Protein AF-A0A350T0L8-F1 (afdb_monomer)

Structure (mmCIF, N/CA/C/O backbone):
data_AF-A0A350T0L8-F1
#
_entry.id   AF-A0A350T0L8-F1
#
loop_
_atom_site.group_PDB
_atom_s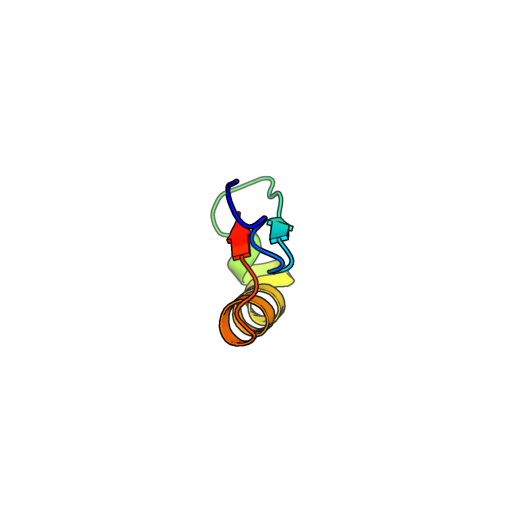ite.id
_atom_site.type_symbol
_atom_site.label_atom_id
_atom_site.label_alt_id
_atom_site.label_comp_id
_atom_site.label_asym_id
_atom_site.label_entity_id
_atom_site.label_seq_id
_atom_site.pdbx_PDB_ins_code
_atom_site.Cartn_x
_atom_site.Cartn_y
_atom_site.Cartn_z
_atom_site.occupancy
_atom_site.B_iso_or_equiv
_atom_site.auth_seq_id
_atom_site.auth_comp_id
_atom_site.auth_asym_id
_atom_site.auth_atom_id
_atom_site.pdbx_PDB_model_num
ATOM 1 N N . MET A 1 1 ? -27.386 4.411 14.690 1.00 45.53 1 MET A N 1
ATOM 2 C CA . MET A 1 1 ? -26.146 5.166 14.953 1.00 45.53 1 MET A CA 1
ATOM 3 C C . MET A 1 1 ? -25.049 4.400 14.242 1.00 45.53 1 MET A C 1
ATOM 5 O O . MET A 1 1 ? -24.730 3.306 14.679 1.00 45.53 1 MET A O 1
ATOM 9 N N . THR A 1 2 ? -24.660 4.841 13.046 1.00 56.69 2 THR A N 1
ATOM 10 C CA . THR A 1 2 ? -23.709 4.109 12.198 1.00 56.69 2 THR A CA 1
ATOM 11 C C . THR A 1 2 ? -22.354 4.095 12.886 1.00 56.69 2 THR A C 1
ATOM 13 O O . THR A 1 2 ? -21.807 5.156 13.175 1.00 56.69 2 THR A O 1
ATOM 16 N N . GLU A 1 3 ? -21.862 2.902 13.192 1.00 64.81 3 GLU A N 1
ATOM 17 C CA . GLU A 1 3 ? -20.520 2.682 13.712 1.00 64.81 3 GLU A CA 1
ATOM 18 C C . GLU A 1 3 ? -19.514 3.254 12.708 1.00 64.81 3 GLU A C 1
ATOM 20 O O . GLU A 1 3 ? -19.527 2.902 11.527 1.00 64.81 3 GLU A O 1
ATOM 25 N N . THR A 1 4 ? -18.710 4.220 13.145 1.00 70.25 4 THR A N 1
ATOM 26 C CA . THR A 1 4 ? -17.660 4.796 12.312 1.00 70.25 4 THR A CA 1
ATOM 27 C C . THR A 1 4 ? -16.603 3.719 12.118 1.00 70.25 4 THR A C 1
ATOM 29 O O . THR A 1 4 ? -15.962 3.319 13.087 1.00 70.25 4 THR A O 1
ATOM 32 N N . ASP A 1 5 ? -16.448 3.233 10.885 1.00 75.94 5 ASP A N 1
ATOM 33 C CA . ASP A 1 5 ? -15.393 2.289 10.517 1.00 75.94 5 ASP A CA 1
ATOM 34 C C . ASP A 1 5 ? -14.038 2.848 10.977 1.00 75.94 5 ASP A C 1
ATOM 36 O O . ASP A 1 5 ? -13.551 3.849 10.450 1.00 75.94 5 ASP A O 1
ATOM 40 N N . SER A 1 6 ? -13.468 2.240 12.018 1.00 84.69 6 SER A N 1
ATOM 41 C CA . SER A 1 6 ? -12.237 2.694 12.674 1.00 84.69 6 SER A CA 1
ATOM 42 C C . SER A 1 6 ? -10.980 2.297 11.901 1.00 84.69 6 SER A C 1
ATOM 44 O O . SER A 1 6 ? -9.863 2.590 12.335 1.00 84.69 6 SER A O 1
ATOM 46 N N . ARG A 1 7 ? -11.142 1.642 10.744 1.00 91.81 7 ARG A N 1
ATOM 47 C CA . ARG A 1 7 ? -10.030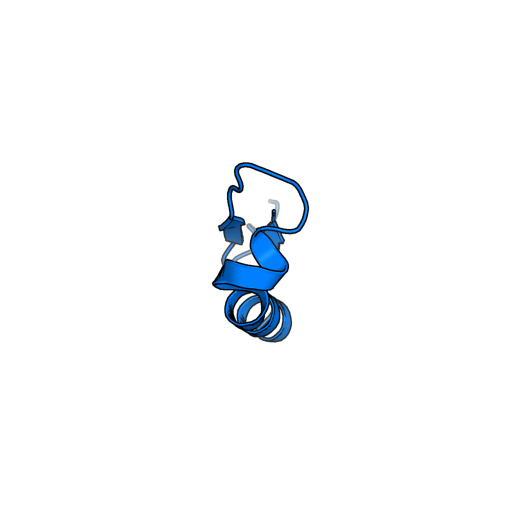 1.246 9.885 1.00 91.81 7 ARG A CA 1
ATOM 48 C C . ARG A 1 7 ? -9.319 2.483 9.325 1.00 91.81 7 ARG A C 1
ATOM 50 O O . ARG A 1 7 ? -9.949 3.311 8.660 1.00 91.81 7 ARG A O 1
ATOM 57 N N . PRO A 1 8 ? -7.993 2.599 9.522 1.00 95.75 8 PRO A N 1
ATOM 58 C CA . PRO A 1 8 ? -7.213 3.662 8.906 1.00 95.75 8 PRO A CA 1
ATOM 59 C C . PRO A 1 8 ? -7.385 3.663 7.384 1.00 95.75 8 PRO A C 1
ATOM 61 O O . PRO A 1 8 ? -7.397 2.605 6.748 1.00 95.75 8 PRO A O 1
ATOM 64 N N . THR A 1 9 ? -7.503 4.856 6.802 1.00 97.00 9 THR A N 1
ATOM 65 C CA . THR A 1 9 ? -7.580 5.045 5.349 1.00 97.00 9 THR A CA 1
ATOM 66 C C . THR A 1 9 ? -6.313 5.727 4.845 1.00 97.00 9 THR A C 1
ATOM 68 O O . THR A 1 9 ? -5.897 6.743 5.399 1.00 97.00 9 THR A O 1
ATOM 71 N N . LEU A 1 10 ? -5.718 5.172 3.790 1.00 97.19 10 LEU A N 1
ATOM 72 C CA . LEU A 1 10 ? -4.547 5.706 3.106 1.00 97.19 10 LEU A CA 1
ATOM 73 C C . LEU A 1 10 ? -4.935 6.085 1.671 1.00 97.19 10 LEU A C 1
ATOM 75 O O . LEU A 1 10 ? -5.333 5.216 0.898 1.00 97.19 10 LEU A O 1
ATOM 79 N N . LEU A 1 11 ? -4.822 7.372 1.337 1.00 97.62 11 LEU A N 1
ATOM 80 C CA . LEU A 1 11 ? -4.969 7.889 -0.023 1.00 97.62 11 LEU A CA 1
ATOM 81 C C . LEU A 1 11 ? -3.575 8.141 -0.593 1.00 97.62 11 LEU A C 1
ATOM 83 O O . LEU A 1 11 ? -2.825 8.952 -0.046 1.00 97.62 11 LEU A O 1
ATOM 87 N N . ALA A 1 12 ? -3.239 7.449 -1.670 1.00 97.25 12 ALA A N 1
ATOM 88 C CA . ALA A 1 12 ? -2.059 7.730 -2.464 1.00 97.25 12 ALA A CA 1
ATOM 89 C C . ALA A 1 12 ? -2.487 8.494 -3.722 1.00 97.25 12 ALA A C 1
ATOM 91 O O . ALA A 1 12 ? -3.580 8.271 -4.217 1.00 97.25 12 ALA A O 1
ATOM 92 N N . ILE A 1 13 ? -1.674 9.447 -4.175 1.00 97.31 13 ILE A N 1
ATOM 93 C CA . ILE A 1 13 ? -1.974 10.289 -5.338 1.00 97.31 13 ILE A CA 1
ATOM 94 C C . ILE A 1 13 ? -0.778 10.208 -6.271 1.00 97.31 13 ILE A C 1
ATOM 96 O O . ILE A 1 13 ? 0.357 10.433 -5.842 1.00 97.31 13 ILE A O 1
ATOM 100 N N . PHE A 1 14 ? -1.050 9.918 -7.537 1.00 96.94 14 PHE A N 1
ATOM 101 C CA . PHE A 1 14 ? -0.036 9.691 -8.558 1.00 96.94 14 PHE A CA 1
ATOM 102 C C . PHE A 1 14 ? -0.224 10.623 -9.752 1.00 96.94 14 PHE A C 1
ATOM 104 O O . PHE A 1 14 ? -1.323 11.124 -9.995 1.00 96.94 14 PHE A O 1
ATOM 111 N N . ALA A 1 15 ? 0.868 10.890 -10.472 1.00 97.19 15 ALA A N 1
ATOM 112 C CA . ALA A 1 15 ? 0.840 11.753 -11.649 1.00 97.19 15 ALA A CA 1
ATOM 113 C C . ALA A 1 15 ? 0.326 10.997 -12.882 1.00 97.19 15 ALA A C 1
ATOM 115 O O . ALA A 1 15 ? -0.452 11.550 -13.662 1.00 97.19 15 ALA A O 1
ATOM 116 N N . HIS A 1 16 ? 0.734 9.738 -13.036 1.00 97.38 16 HIS A N 1
ATOM 117 C CA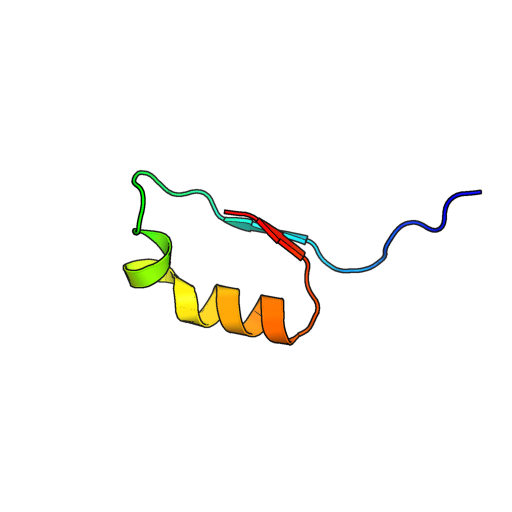 . HIS A 1 16 ? 0.330 8.867 -14.135 1.00 97.38 16 HIS A CA 1
ATOM 118 C C . HIS A 1 16 ? -0.188 7.520 -13.606 1.00 97.38 16 HIS A C 1
ATOM 120 O O . HIS A 1 16 ? 0.110 7.155 -12.465 1.00 97.38 16 HIS A O 1
ATOM 126 N N . PRO A 1 17 ? -0.941 6.757 -14.423 1.00 96.00 17 PRO A N 1
ATOM 127 C CA . PRO A 1 17 ? -1.196 5.346 -14.144 1.00 96.00 17 PRO A CA 1
ATOM 128 C C . PRO A 1 17 ? 0.121 4.568 -13.994 1.00 96.00 17 PRO A C 1
ATOM 130 O O . PRO A 1 17 ? 1.083 4.863 -14.701 1.00 96.00 17 PRO A O 1
ATOM 133 N N . ASP A 1 18 ? 0.143 3.578 -13.102 1.00 93.31 18 ASP A N 1
ATOM 134 C CA . ASP A 1 18 ? 1.254 2.654 -12.818 1.00 93.31 18 ASP A CA 1
ATOM 135 C C . ASP A 1 18 ? 2.413 3.216 -11.968 1.00 93.31 18 ASP A C 1
ATOM 137 O O . ASP A 1 18 ? 3.254 2.443 -11.491 1.00 93.31 18 ASP A O 1
ATOM 141 N N . ASP A 1 19 ? 2.462 4.528 -11.699 1.00 96.94 19 ASP A N 1
ATOM 142 C CA . ASP A 1 19 ? 3.463 5.135 -10.803 1.00 96.94 19 ASP A CA 1
ATOM 143 C C . ASP A 1 19 ? 3.427 4.497 -9.398 1.00 96.94 19 ASP A C 1
ATOM 145 O O . ASP A 1 19 ? 4.458 4.409 -8.714 1.00 96.94 19 ASP A O 1
ATOM 149 N N . GLU A 1 20 ? 2.264 4.000 -8.960 1.00 96.50 20 GLU A N 1
ATOM 150 C CA . GLU A 1 20 ? 2.127 3.311 -7.683 1.00 96.50 20 GLU A CA 1
ATOM 151 C C . GLU A 1 20 ? 2.965 2.039 -7.638 1.00 96.50 20 GLU A C 1
ATOM 153 O O . GLU A 1 20 ? 3.588 1.762 -6.614 1.00 96.50 20 GLU A O 1
ATOM 158 N N . ALA A 1 21 ? 3.040 1.289 -8.738 1.00 93.62 21 ALA A N 1
ATOM 159 C CA . ALA A 1 21 ? 3.742 0.014 -8.786 1.00 93.62 21 ALA A CA 1
ATOM 160 C C . ALA A 1 21 ? 5.266 0.202 -8.739 1.00 93.62 21 ALA A C 1
ATOM 162 O O . ALA A 1 21 ? 5.958 -0.578 -8.080 1.00 93.62 21 ALA A O 1
ATOM 163 N N . PHE A 1 22 ? 5.781 1.256 -9.380 1.00 93.06 22 PHE A N 1
ATOM 164 C CA . PHE A 1 22 ? 7.212 1.580 -9.390 1.00 93.06 22 PHE A CA 1
ATOM 165 C C . PHE A 1 22 ? 7.676 2.306 -8.122 1.00 93.06 22 PHE A C 1
ATOM 167 O O . PHE A 1 22 ? 8.822 2.138 -7.704 1.00 93.06 22 PHE A O 1
ATOM 174 N N . GLY A 1 23 ? 6.804 3.114 -7.512 1.00 92.81 23 GLY A N 1
ATOM 175 C CA . GLY A 1 23 ? 7.127 3.919 -6.338 1.00 92.81 23 GLY A CA 1
ATOM 176 C C . GLY A 1 23 ? 6.891 3.192 -5.015 1.00 92.81 23 GLY A C 1
ATOM 177 O O . GLY A 1 23 ? 7.829 2.784 -4.330 1.00 92.81 23 GLY A O 1
ATOM 178 N N . CYS A 1 24 ? 5.624 3.086 -4.604 1.00 96.62 24 CYS A N 1
ATOM 179 C CA . CYS A 1 24 ? 5.244 2.693 -3.241 1.00 96.62 24 CYS A CA 1
ATOM 180 C C . CYS A 1 24 ? 4.347 1.447 -3.161 1.00 96.62 24 CYS A C 1
ATOM 182 O O . CYS A 1 24 ? 3.826 1.135 -2.088 1.00 96.62 24 CYS A O 1
ATOM 184 N N . GLY A 1 25 ? 4.213 0.690 -4.249 1.00 97.06 25 GLY A N 1
ATOM 185 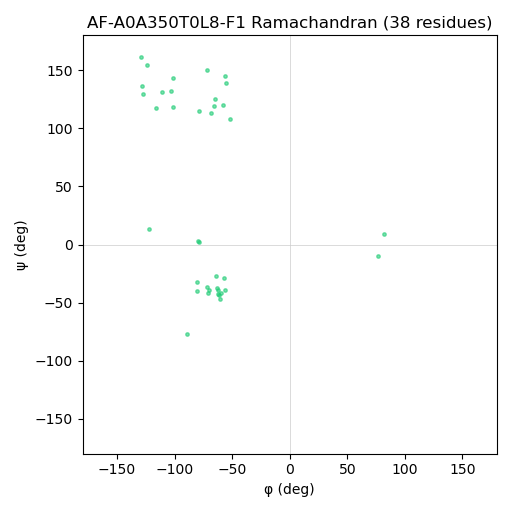C CA . GLY A 1 25 ? 3.265 -0.417 -4.389 1.00 97.06 25 GLY A CA 1
ATOM 186 C C . GLY A 1 25 ? 3.421 -1.483 -3.310 1.00 97.06 25 GLY A C 1
A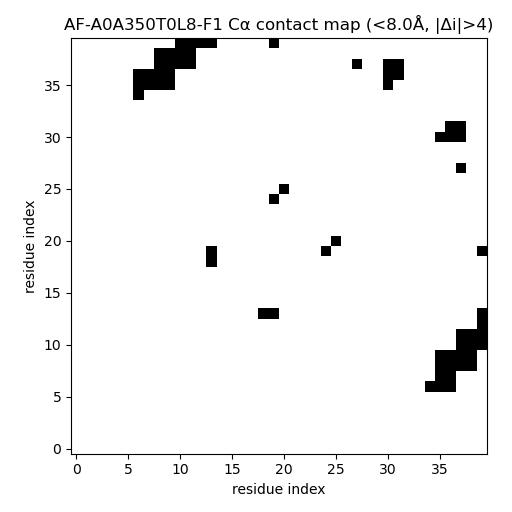TOM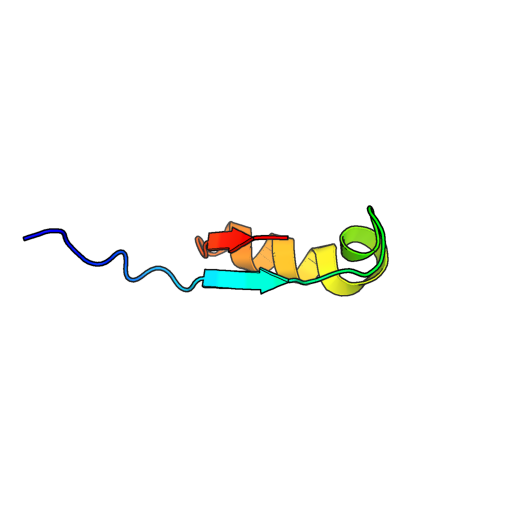 187 O O . GLY A 1 25 ? 2.434 -1.939 -2.737 1.00 97.06 25 GLY A O 1
ATOM 188 N N . GLY A 1 26 ? 4.660 -1.804 -2.926 1.00 97.62 26 GLY A N 1
ATOM 189 C CA . GLY A 1 26 ? 4.927 -2.720 -1.813 1.00 97.62 26 GLY A CA 1
ATOM 190 C C . GLY A 1 26 ? 4.421 -2.205 -0.458 1.00 97.62 26 GLY A C 1
ATOM 191 O O . GLY A 1 26 ? 3.891 -2.974 0.344 1.00 97.62 26 GLY A O 1
ATOM 192 N N . ALA A 1 27 ? 4.529 -0.899 -0.198 1.00 97.69 27 ALA A N 1
ATOM 193 C CA . ALA A 1 27 ? 4.013 -0.296 1.030 1.00 97.69 27 ALA A CA 1
ATOM 194 C C . ALA A 1 27 ? 2.477 -0.271 1.040 1.00 97.69 27 ALA A C 1
ATOM 196 O O . ALA A 1 27 ? 1.869 -0.609 2.059 1.00 97.69 27 ALA A O 1
ATOM 197 N N . LEU A 1 28 ? 1.855 0.062 -0.093 1.00 98.06 28 LEU A N 1
ATOM 198 C CA . LEU A 1 28 ? 0.402 0.025 -0.267 1.00 98.06 28 LEU A CA 1
ATOM 199 C C . LEU A 1 28 ? -0.149 -1.392 -0.066 1.00 98.06 28 LEU A C 1
ATOM 201 O O . LEU A 1 28 ? -1.076 -1.580 0.721 1.00 98.06 28 LEU A O 1
ATOM 205 N N . ALA A 1 29 ? 0.484 -2.398 -0.677 1.00 98.00 29 ALA A N 1
ATOM 206 C CA . ALA A 1 29 ? 0.125 -3.804 -0.503 1.00 98.00 29 ALA A CA 1
ATOM 207 C C . ALA A 1 29 ? 0.238 -4.245 0.964 1.00 98.00 29 ALA A C 1
ATOM 209 O O . ALA A 1 29 ? -0.654 -4.917 1.481 1.00 98.00 29 ALA A O 1
ATOM 210 N N . ARG A 1 30 ? 1.289 -3.813 1.676 1.00 98.19 30 ARG A N 1
ATOM 211 C CA . ARG A 1 30 ? 1.449 -4.090 3.111 1.00 98.19 30 ARG A CA 1
ATOM 212 C C . ARG A 1 30 ? 0.320 -3.484 3.949 1.00 98.19 30 ARG A C 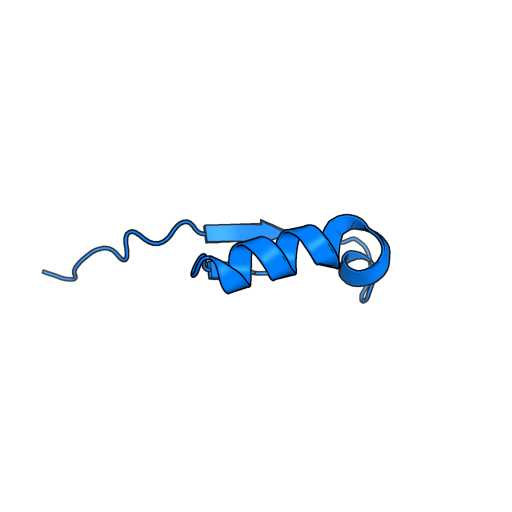1
ATOM 214 O O . ARG A 1 30 ? -0.172 -4.141 4.862 1.00 98.19 30 ARG A O 1
ATOM 221 N N . HIS A 1 31 ? -0.096 -2.252 3.660 1.00 97.81 31 HIS A N 1
ATOM 222 C CA . HIS A 1 31 ? -1.202 -1.613 4.379 1.00 97.81 31 HIS A CA 1
ATOM 223 C C . HIS A 1 31 ? -2.554 -2.257 4.059 1.00 97.81 31 HIS A C 1
ATOM 225 O O . HIS A 1 31 ? -3.348 -2.472 4.975 1.00 97.81 31 HIS A O 1
ATOM 231 N N . ALA A 1 32 ? -2.788 -2.641 2.8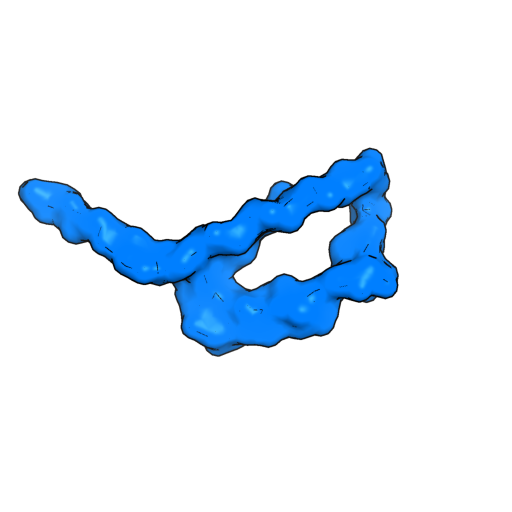03 1.00 97.44 32 ALA A N 1
ATOM 232 C CA . ALA A 1 32 ? -3.973 -3.403 2.424 1.00 97.44 32 ALA A CA 1
ATOM 233 C C . ALA A 1 32 ? -4.022 -4.762 3.148 1.00 97.44 32 ALA A C 1
ATOM 235 O O . ALA A 1 32 ? -5.055 -5.127 3.706 1.00 97.44 32 ALA A O 1
ATOM 236 N N . ALA A 1 33 ? -2.891 -5.475 3.227 1.00 98.00 33 ALA A N 1
ATOM 237 C CA . ALA A 1 33 ? -2.782 -6.739 3.961 1.00 98.00 33 ALA A CA 1
ATOM 238 C C . ALA A 1 33 ? -3.001 -6.580 5.479 1.00 98.00 33 ALA A C 1
ATOM 240 O O . ALA A 1 33 ? -3.476 -7.506 6.131 1.00 98.00 33 ALA A O 1
ATOM 241 N N . ALA A 1 34 ? -2.709 -5.402 6.037 1.00 97.25 34 ALA A N 1
ATOM 242 C CA . ALA A 1 34 ? -3.009 -5.052 7.426 1.00 97.25 34 ALA A CA 1
ATOM 243 C C . ALA A 1 34 ? -4.483 -4.649 7.658 1.00 97.25 34 ALA A C 1
ATOM 245 O O . ALA A 1 34 ? -4.849 -4.269 8.768 1.00 97.25 34 ALA A O 1
ATOM 246 N N . GLY A 1 35 ? -5.337 -4.708 6.629 1.00 96.19 35 GLY A N 1
ATOM 247 C CA . GLY A 1 35 ? -6.762 -4.383 6.722 1.00 96.19 35 GLY A CA 1
ATOM 248 C C . GLY A 1 35 ? -7.079 -2.890 6.638 1.00 96.19 35 GLY A C 1
ATOM 249 O O . GLY A 1 35 ? -8.227 -2.500 6.856 1.00 96.19 35 GLY A O 1
ATOM 250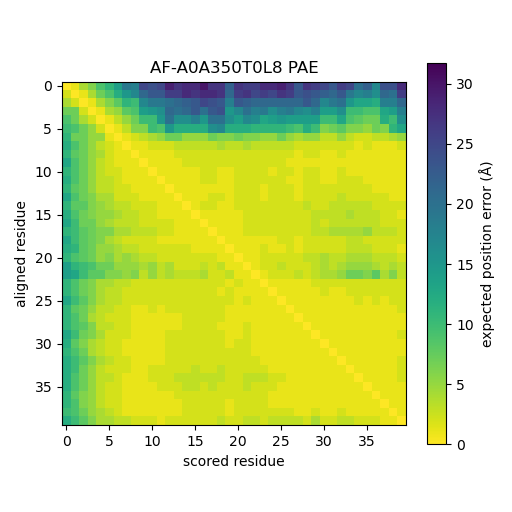 N N . HIS A 1 36 ? -6.096 -2.047 6.314 1.00 97.38 36 HIS A N 1
ATOM 251 C CA . HIS A 1 36 ? -6.341 -0.628 6.069 1.00 97.38 36 HIS A CA 1
ATOM 252 C C . HIS A 1 36 ? -7.071 -0.446 4.737 1.00 97.38 36 HIS A C 1
ATOM 254 O O . HIS A 1 36 ? -6.867 -1.202 3.783 1.00 97.38 36 HIS A O 1
ATOM 260 N N . ARG A 1 37 ? -7.887 0.603 4.637 1.00 97.38 37 ARG A N 1
ATOM 261 C CA . ARG A 1 37 ? -8.487 0.987 3.360 1.00 97.38 37 ARG A CA 1
ATOM 262 C C . ARG A 1 37 ? -7.452 1.750 2.536 1.00 97.38 37 ARG A C 1
ATOM 264 O O . ARG A 1 37 ? -7.055 2.843 2.923 1.00 97.38 37 ARG A O 1
ATOM 271 N N . VAL A 1 38 ? -7.037 1.191 1.405 1.00 97.69 38 VAL A N 1
ATOM 272 C CA . VAL A 1 38 ? -6.114 1.843 0.466 1.00 97.69 38 VAL A CA 1
ATOM 273 C C . VAL A 1 38 ? -6.900 2.376 -0.730 1.00 97.69 38 VAL A C 1
ATOM 275 O O . VAL A 1 38 ? -7.745 1.668 -1.277 1.00 97.69 38 VAL A O 1
ATOM 278 N N . VAL A 1 39 ? -6.641 3.627 -1.103 1.00 97.62 39 VAL A N 1
ATOM 279 C CA . VAL A 1 39 ? -7.213 4.318 -2.267 1.00 97.62 39 VAL A CA 1
ATOM 280 C C . VAL A 1 39 ? -6.055 4.913 -3.069 1.00 97.62 39 VAL A C 1
ATOM 282 O O . VAL A 1 39 ? -5.124 5.452 -2.468 1.00 97.62 39 VAL A O 1
ATOM 285 N N . LEU A 1 40 ? -6.108 4.768 -4.392 1.00 94.81 40 LEU A N 1
ATOM 286 C CA . LEU A 1 40 ? -5.113 5.253 -5.355 1.00 94.81 40 LEU A CA 1
ATOM 287 C C . LEU A 1 40 ? -5.657 6.453 -6.138 1.00 94.81 40 LEU A C 1
ATOM 289 O O . LEU A 1 40 ? -6.905 6.531 -6.258 1.00 94.81 40 LEU A O 1
#

Secondary structure (DSSP, 8-state):
------S-EEE---SSTTHHHHHTHHHHHHHHHTT-EEE-

Nearest PDB structures (foldseek):
  6k1w-assembly1_A  TM=4.722E-01  e=6.741E+00  Rhodothermus marinus DSM 4252

Radius of gyration: 12.16 Å; Cα contacts (8 Å, |Δi|>4): 32; chains: 1; bounding box: 33×18×29 Å

Solvent-accessible surface area (backbone atoms only — not comparable to full-atom values): 2638 Å² total; per-residue (Å²): 130,84,78,73,78,82,59,57,74,47,80,50,86,70,95,54,88,67,47,50,68,76,70,49,34,71,60,52,51,52,41,43,75,71,64,30,48,73,46,114

Sequence (40 aa):
MTETDSRPTLLAIFAHPDDEAFGCGGALARHAAAGHRVVL

pLDDT: mean 92.01, std 11.97, range [45.53, 98.19]

Foldseek 3Di:
DDDDPPAAEAEDDDPDPPVCVVPPVVVLVVSVVVVHHYHD

Mean predicted aligned error: 4.5 Å